Protein AF-A0A6P1WX23-F1 (afdb_monomer_lite)

Secondary structure (DSSP, 8-state):
-HHHHHHH---GGGGHHHHHHHHT--HHHHHHHHHHHHHHHHHHHHHHHHHHHH-TT--EEE----STT--HHHHHHTTEEE-

pLDDT: mean 80.79, std 7.86, range [53.97, 89.56]

Structure (mmCIF, N/CA/C/O backbone):
data_AF-A0A6P1WX23-F1
#
_entry.id   AF-A0A6P1WX23-F1
#
loop_
_atom_site.group_PDB
_atom_site.id
_atom_site.type_symbol
_atom_site.label_atom_id
_atom_site.label_alt_id
_atom_site.label_comp_id
_atom_site.label_asym_id
_atom_site.label_entity_id
_atom_site.label_seq_id
_atom_site.pdbx_PDB_ins_code
_atom_site.Cartn_x
_atom_site.Cartn_y
_atom_site.Cartn_z
_atom_site.occupancy
_atom_site.B_iso_or_equiv
_atom_site.auth_seq_id
_atom_site.auth_comp_id
_atom_site.auth_asym_id
_atom_site.auth_atom_id
_atom_site.pdbx_PDB_model_num
ATOM 1 N N . MET A 1 1 ? -2.096 9.946 -13.002 1.00 53.97 1 MET A N 1
ATOM 2 C CA . MET A 1 1 ? -1.397 8.643 -12.870 1.00 53.97 1 MET A CA 1
ATOM 3 C C . MET A 1 1 ? -2.192 7.698 -11.990 1.00 53.97 1 MET A C 1
ATOM 5 O O . MET A 1 1 ? -2.728 6.741 -12.530 1.00 53.97 1 MET A O 1
ATOM 9 N N . ALA A 1 2 ? -2.371 8.006 -10.700 1.00 55.47 2 ALA A N 1
ATOM 10 C CA . ALA A 1 2 ? -3.246 7.224 -9.825 1.00 55.47 2 ALA A CA 1
ATOM 11 C C . ALA A 1 2 ? -4.688 7.165 -10.353 1.00 55.47 2 ALA A C 1
ATOM 13 O O . ALA A 1 2 ? -5.271 6.097 -10.379 1.00 55.47 2 ALA A O 1
ATOM 14 N N . SER A 1 3 ? -5.210 8.257 -10.925 1.00 57.16 3 SER A N 1
ATOM 15 C CA . SER A 1 3 ? -6.554 8.295 -11.521 1.00 57.16 3 SER A CA 1
ATOM 16 C C . SER A 1 3 ? -6.836 7.204 -12.562 1.00 57.16 3 SER A C 1
ATOM 18 O O . SER A 1 3 ? -7.953 6.721 -12.629 1.00 57.16 3 SER A O 1
ATOM 20 N N . HIS A 1 4 ? -5.864 6.771 -13.369 1.00 62.12 4 HIS A N 1
ATOM 21 C CA . HIS A 1 4 ? -6.120 5.746 -14.393 1.00 62.12 4 HIS A CA 1
ATOM 22 C C . HIS A 1 4 ? -6.091 4.329 -13.819 1.00 62.12 4 HIS A C 1
ATOM 24 O O . HIS A 1 4 ? -6.876 3.482 -14.230 1.00 62.12 4 HIS A O 1
ATOM 30 N N . VAL A 1 5 ? -5.206 4.086 -12.856 1.00 61.72 5 VAL A N 1
ATOM 31 C CA . VAL A 1 5 ? -5.142 2.814 -12.129 1.00 61.72 5 VAL A CA 1
ATOM 32 C C . VAL A 1 5 ? -6.364 2.669 -11.219 1.00 61.72 5 VAL A C 1
ATOM 34 O O . VAL A 1 5 ? -7.015 1.633 -11.218 1.00 61.72 5 VAL A O 1
ATOM 37 N N . MET A 1 6 ? -6.718 3.742 -10.509 1.00 59.69 6 MET A N 1
ATOM 38 C CA . MET A 1 6 ? -7.791 3.778 -9.518 1.00 59.69 6 MET A CA 1
ATOM 39 C C . MET A 1 6 ? -9.185 3.884 -10.127 1.00 59.69 6 MET A C 1
ATOM 41 O O . MET A 1 6 ? -10.062 3.127 -9.739 1.00 59.69 6 MET A O 1
ATOM 45 N N . LEU A 1 7 ? -9.406 4.796 -11.083 1.00 60.44 7 LEU A N 1
ATOM 46 C CA . LEU A 1 7 ? -10.748 5.038 -11.635 1.00 60.44 7 LEU A CA 1
ATOM 47 C C . LEU A 1 7 ? -11.086 4.105 -12.799 1.00 60.44 7 LEU A C 1
ATOM 49 O O . LEU A 1 7 ? -12.257 3.853 -13.046 1.00 60.44 7 LEU A O 1
ATOM 53 N N . ARG A 1 8 ? -10.084 3.617 -13.549 1.00 69.81 8 ARG A N 1
ATOM 54 C CA . ARG A 1 8 ? -10.313 2.731 -14.709 1.00 69.81 8 ARG A CA 1
ATOM 55 C C . ARG A 1 8 ? -9.923 1.272 -14.464 1.00 69.81 8 ARG A C 1
ATOM 57 O O . ARG A 1 8 ? -10.018 0.481 -15.394 1.00 69.81 8 ARG 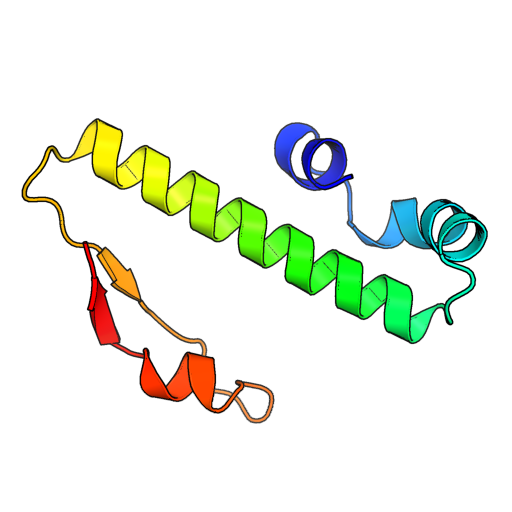A O 1
ATOM 64 N N . GLY A 1 9 ? -9.441 0.921 -13.268 1.00 68.44 9 GLY A N 1
ATOM 65 C CA . GLY A 1 9 ? -9.054 -0.451 -12.915 1.00 68.44 9 GLY A CA 1
ATOM 66 C C . GLY A 1 9 ? -7.912 -1.037 -13.756 1.00 68.44 9 GLY A C 1
ATOM 67 O O . GLY A 1 9 ? -7.767 -2.255 -13.828 1.00 68.44 9 GLY A O 1
ATOM 68 N N . ARG A 1 10 ? -7.113 -0.198 -14.432 1.00 79.19 10 ARG A N 1
ATOM 69 C CA . ARG A 1 10 ? -6.018 -0.669 -15.296 1.00 79.19 10 ARG A CA 1
ATOM 70 C C . ARG A 1 10 ? -4.819 -1.112 -14.472 1.00 79.19 10 ARG A C 1
ATOM 72 O O . ARG A 1 10 ? -4.494 -0.493 -13.456 1.00 79.19 10 ARG A O 1
ATOM 79 N N . HIS A 1 11 ? -4.116 -2.143 -14.941 1.00 79.44 11 HIS A N 1
ATOM 80 C CA . HIS A 1 11 ? -2.985 -2.685 -14.204 1.00 79.44 11 HIS A CA 1
ATOM 81 C C . HIS A 1 11 ? -1.855 -1.636 -14.124 1.00 79.44 11 HIS A C 1
ATOM 83 O O . HIS A 1 11 ? -1.449 -1.098 -15.160 1.00 79.44 11 HIS A O 1
ATOM 89 N N . PRO A 1 12 ? -1.275 -1.351 -12.937 1.00 75.69 12 PRO A N 1
ATOM 90 C CA . PRO A 1 12 ? -0.290 -0.277 -12.768 1.00 75.69 12 PRO A CA 1
ATOM 91 C C . PRO A 1 12 ? 0.891 -0.369 -13.738 1.00 75.69 12 PRO A C 1
ATOM 93 O O . PRO A 1 12 ? 1.396 0.645 -14.217 1.00 75.69 12 PRO A O 1
ATOM 96 N N . TYR A 1 13 ? 1.321 -1.589 -14.072 1.00 82.94 13 TYR A N 1
ATOM 97 C CA . TYR A 1 13 ? 2.475 -1.803 -14.950 1.00 82.94 13 TYR A CA 1
ATOM 98 C C . TYR A 1 13 ? 2.280 -1.338 -16.392 1.00 82.94 13 TYR A C 1
ATOM 100 O O . TYR A 1 13 ? 3.280 -1.110 -17.072 1.00 82.94 13 TYR A O 1
ATOM 108 N N . GLU A 1 14 ? 1.043 -1.142 -16.845 1.00 82.56 14 GLU A N 1
ATOM 109 C CA . GLU A 1 14 ? 0.759 -0.644 -18.194 1.00 82.56 14 GLU A CA 1
ATOM 110 C C . GLU A 1 14 ? 1.339 0.763 -18.417 1.00 82.56 14 GLU A C 1
ATOM 112 O O . G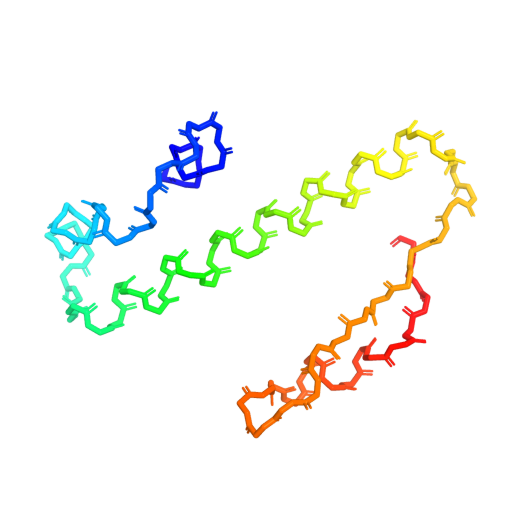LU A 1 14 ? 1.720 1.108 -19.531 1.00 82.56 14 GLU A O 1
ATOM 117 N N . PHE A 1 15 ? 1.509 1.546 -17.347 1.00 80.50 15 PHE A N 1
ATOM 118 C CA . PHE A 1 15 ? 2.035 2.911 -17.412 1.00 80.50 15 PHE A CA 1
ATOM 119 C C . PHE A 1 15 ? 3.559 2.995 -17.242 1.00 80.50 15 PHE A C 1
ATOM 121 O O . PHE A 1 15 ? 4.146 4.062 -17.419 1.00 80.50 15 PHE A O 1
ATOM 128 N N . VAL A 1 16 ? 4.240 1.888 -16.923 1.00 84.06 16 VAL A N 1
ATOM 129 C CA . VAL A 1 16 ? 5.693 1.882 -16.671 1.00 84.06 16 VAL A CA 1
ATOM 130 C C . VAL A 1 16 ? 6.503 2.496 -17.823 1.00 84.06 16 VAL A C 1
ATOM 132 O O . VAL A 1 16 ? 7.381 3.309 -17.526 1.00 84.06 16 VAL A O 1
ATOM 135 N N . PRO A 1 17 ? 6.241 2.192 -19.114 1.00 84.12 17 PRO A N 1
ATOM 136 C CA . PRO A 1 17 ? 7.010 2.773 -20.216 1.00 84.12 17 PRO A CA 1
ATOM 137 C C . PRO A 1 17 ? 6.927 4.303 -20.282 1.00 84.12 17 PRO A C 1
ATOM 139 O O . PRO A 1 17 ? 7.933 4.961 -20.552 1.00 84.12 17 PRO A O 1
ATOM 142 N N . GLU A 1 18 ? 5.753 4.875 -20.011 1.00 83.44 18 GLU A N 1
ATOM 143 C CA . GLU A 1 18 ? 5.524 6.323 -20.047 1.00 83.44 18 GLU A CA 1
ATOM 144 C C . GLU A 1 18 ? 6.197 7.030 -18.869 1.00 83.44 18 GLU A C 1
ATOM 146 O O . GLU A 1 18 ? 6.865 8.052 -19.035 1.00 83.44 18 GLU A O 1
ATOM 151 N N . ILE A 1 19 ? 6.059 6.464 -17.670 1.00 81.44 19 ILE A N 1
ATOM 152 C CA . ILE A 1 19 ? 6.581 7.063 -16.438 1.00 81.44 19 ILE A CA 1
ATOM 153 C C . ILE A 1 19 ? 8.099 6.988 -16.402 1.00 81.44 19 ILE A C 1
ATOM 155 O O . ILE A 1 19 ? 8.753 7.961 -16.031 1.00 81.44 19 ILE A O 1
ATOM 159 N N . ARG A 1 20 ? 8.667 5.867 -16.857 1.00 83.56 20 ARG A N 1
ATOM 160 C CA . ARG A 1 20 ? 10.116 5.690 -16.956 1.00 83.56 20 ARG A CA 1
ATOM 161 C C . ARG A 1 20 ? 10.754 6.793 -17.797 1.00 83.56 20 ARG A C 1
ATOM 163 O O . ARG A 1 20 ? 11.769 7.349 -17.392 1.00 83.56 20 ARG A O 1
ATOM 170 N N . LYS A 1 21 ? 10.149 7.122 -18.946 1.00 85.00 21 LYS A N 1
ATOM 171 C CA . LYS A 1 21 ? 10.632 8.188 -19.839 1.00 85.00 21 LYS A CA 1
ATOM 172 C C . LYS A 1 21 ? 10.578 9.561 -19.167 1.00 85.00 21 LYS A C 1
ATOM 174 O O . LYS A 1 21 ? 11.531 10.318 -19.283 1.00 85.00 21 LYS A O 1
ATOM 179 N N . LYS A 1 22 ? 9.495 9.865 -18.444 1.00 84.81 22 LYS A N 1
ATOM 180 C C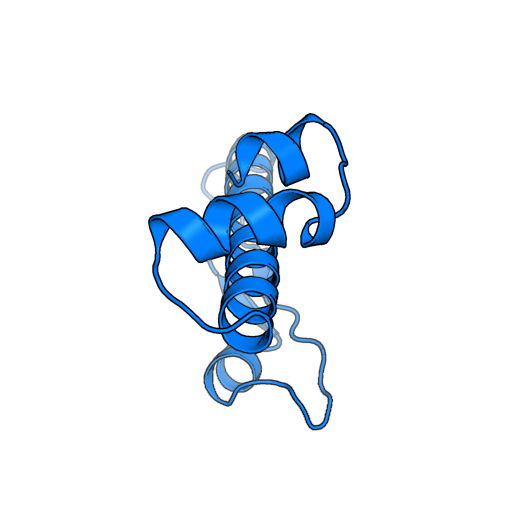A . LYS A 1 22 ? 9.321 11.161 -17.765 1.00 84.81 22 LYS A CA 1
ATOM 181 C C . LYS A 1 22 ? 10.241 11.337 -16.557 1.00 84.81 22 LYS A C 1
ATOM 183 O O . LYS A 1 22 ? 10.764 12.422 -16.353 1.00 84.81 22 LYS A O 1
ATOM 188 N N . GLN A 1 23 ? 10.422 10.288 -15.758 1.00 81.62 23 GLN A N 1
ATOM 189 C CA . GLN A 1 23 ? 11.171 10.364 -14.500 1.00 81.62 23 GLN A CA 1
ATOM 190 C C . GLN A 1 23 ? 12.637 9.934 -14.616 1.00 81.62 23 GLN A C 1
ATOM 192 O O . GLN A 1 23 ? 13.359 10.016 -13.629 1.00 81.62 23 GLN A O 1
ATOM 197 N N . GLN A 1 24 ? 13.076 9.462 -15.788 1.00 88.31 24 GLN A N 1
ATOM 198 C CA . GLN A 1 24 ? 14.445 8.984 -16.030 1.00 88.31 24 GLN A CA 1
ATOM 199 C C . GLN A 1 24 ? 14.908 7.942 -14.991 1.00 88.31 24 GLN A C 1
ATOM 201 O O . GLN A 1 24 ? 16.045 7.941 -14.531 1.00 88.31 24 GLN A O 1
ATOM 206 N N . GLN A 1 25 ? 13.999 7.047 -14.597 1.00 86.31 25 GLN A N 1
ATOM 207 C CA . GLN A 1 25 ? 14.236 6.006 -13.592 1.00 86.31 25 GLN A CA 1
ATOM 208 C C . GLN A 1 25 ? 14.389 4.621 -14.229 1.00 86.31 25 GLN A C 1
ATOM 210 O O . GLN A 1 25 ? 14.096 4.411 -15.405 1.00 86.31 25 GLN A O 1
ATOM 215 N N . THR A 1 26 ? 14.820 3.634 -13.442 1.00 89.56 26 THR A N 1
ATOM 216 C CA . THR A 1 26 ? 14.824 2.230 -13.877 1.00 89.56 26 THR A CA 1
ATOM 217 C C . THR A 1 26 ? 13.405 1.653 -13.896 1.00 89.56 26 THR A C 1
ATOM 219 O O . THR A 1 26 ? 12.528 2.081 -13.145 1.00 89.56 26 THR A O 1
ATOM 222 N N . VAL A 1 27 ? 13.179 0.612 -14.707 1.00 86.62 27 VAL A N 1
ATOM 223 C CA . VAL A 1 27 ? 11.896 -0.123 -14.749 1.00 86.62 27 VAL A CA 1
ATOM 224 C C . VAL A 1 27 ? 11.494 -0.621 -13.355 1.00 86.62 27 VAL A C 1
ATOM 226 O O . VAL A 1 27 ? 10.323 -0.547 -12.987 1.00 86.62 27 VAL A O 1
ATOM 229 N N . ALA A 1 28 ? 12.460 -1.111 -12.573 1.00 86.38 28 ALA A N 1
ATOM 230 C CA . ALA A 1 28 ? 12.224 -1.608 -11.223 1.00 86.38 28 ALA A CA 1
ATOM 231 C C . ALA A 1 28 ? 11.749 -0.496 -10.274 1.00 86.38 28 ALA A C 1
ATOM 233 O O . ALA A 1 28 ? 10.750 -0.677 -9.577 1.00 86.38 28 ALA A O 1
ATOM 234 N N . ASN A 1 29 ? 12.407 0.668 -10.292 1.00 84.62 29 ASN A N 1
ATOM 235 C CA . ASN A 1 29 ? 12.019 1.811 -9.461 1.00 84.62 29 ASN A CA 1
ATOM 236 C C . ASN A 1 29 ? 10.636 2.336 -9.851 1.00 84.62 29 ASN A C 1
ATOM 238 O O . ASN A 1 29 ? 9.798 2.559 -8.982 1.00 84.62 29 ASN A O 1
ATOM 242 N N . THR A 1 30 ? 10.358 2.451 -11.152 1.00 86.88 30 THR A N 1
ATOM 243 C CA . THR A 1 30 ? 9.049 2.892 -11.644 1.00 86.88 30 THR A CA 1
ATOM 244 C C . THR A 1 30 ? 7.925 1.940 -11.229 1.00 86.88 30 THR A C 1
ATOM 246 O O . THR A 1 30 ? 6.875 2.399 -10.787 1.00 86.88 30 THR A O 1
ATOM 249 N N . LYS A 1 31 ? 8.137 0.616 -11.312 1.00 84.81 31 LYS A N 1
ATOM 250 C CA . LYS A 1 31 ? 7.157 -0.379 -10.839 1.00 84.81 31 LYS A CA 1
ATOM 251 C C . LYS A 1 31 ? 6.878 -0.239 -9.344 1.00 84.81 31 LYS A C 1
ATOM 253 O O . LYS A 1 31 ? 5.717 -0.245 -8.945 1.00 84.81 31 LYS A O 1
ATOM 258 N N . ARG A 1 32 ? 7.929 -0.095 -8.529 1.00 84.81 32 ARG A N 1
ATOM 259 C CA . ARG A 1 32 ? 7.792 0.091 -7.077 1.00 84.81 32 ARG A CA 1
ATOM 260 C C . ARG A 1 32 ? 7.010 1.359 -6.756 1.00 84.81 32 ARG A C 1
ATOM 262 O O . ARG A 1 32 ? 6.056 1.275 -5.995 1.00 84.81 32 ARG A O 1
ATOM 269 N N . LEU A 1 33 ? 7.363 2.477 -7.393 1.00 85.31 33 LEU A N 1
ATOM 270 C CA . LEU A 1 33 ? 6.693 3.764 -7.205 1.00 85.31 33 LEU A CA 1
ATOM 271 C C . LEU A 1 33 ? 5.202 3.687 -7.548 1.00 85.31 33 LEU A C 1
ATOM 273 O O . LEU A 1 33 ? 4.362 4.169 -6.796 1.00 85.31 33 LEU A O 1
ATOM 277 N N . LEU A 1 34 ? 4.870 3.053 -8.672 1.00 83.81 34 LEU A N 1
ATOM 278 C CA . LEU A 1 34 ? 3.489 2.879 -9.111 1.00 83.81 34 LEU A CA 1
ATOM 279 C C . LEU A 1 34 ? 2.654 2.064 -8.124 1.00 83.81 34 LEU A C 1
ATOM 281 O O . LEU A 1 34 ? 1.521 2.438 -7.843 1.00 83.81 34 LEU A O 1
ATOM 285 N N . ILE A 1 35 ? 3.207 0.968 -7.599 1.00 82.38 35 ILE A N 1
ATOM 286 C CA . ILE A 1 35 ? 2.517 0.134 -6.608 1.00 82.38 35 ILE A CA 1
ATOM 287 C C . ILE A 1 35 ? 2.296 0.916 -5.316 1.00 82.38 35 ILE A C 1
ATOM 289 O O . ILE A 1 35 ? 1.190 0.906 -4.785 1.00 82.38 35 ILE A O 1
ATOM 293 N N . THR A 1 36 ? 3.328 1.601 -4.816 1.00 81.94 36 THR A N 1
ATOM 294 C CA . THR A 1 36 ? 3.222 2.349 -3.557 1.00 81.94 36 THR A CA 1
ATOM 295 C C . THR A 1 36 ? 2.258 3.519 -3.672 1.00 81.94 36 THR A C 1
ATOM 297 O O . THR A 1 36 ? 1.487 3.755 -2.751 1.00 81.94 36 THR A O 1
ATOM 300 N N . GLU A 1 37 ? 2.263 4.222 -4.804 1.00 83.69 37 GLU A N 1
ATOM 301 C CA . GLU A 1 37 ? 1.379 5.366 -5.015 1.00 83.69 37 GLU A CA 1
ATOM 302 C C . GLU A 1 37 ? -0.067 4.931 -5.243 1.00 83.69 37 GLU A C 1
ATOM 304 O O . GLU A 1 37 ? -0.981 5.548 -4.705 1.00 83.69 37 GLU A O 1
ATOM 309 N N . ALA A 1 38 ? -0.286 3.837 -5.982 1.00 83.31 38 ALA A N 1
ATOM 310 C CA . ALA A 1 38 ? -1.611 3.245 -6.095 1.00 83.31 38 ALA A CA 1
ATOM 311 C C . ALA A 1 38 ? -2.133 2.867 -4.706 1.00 83.31 38 ALA A C 1
ATOM 313 O O . ALA A 1 38 ? -3.184 3.366 -4.324 1.00 83.31 38 ALA A O 1
ATOM 314 N N . ALA A 1 39 ? -1.369 2.086 -3.931 1.00 82.19 39 ALA A N 1
ATOM 315 C CA . ALA A 1 39 ? -1.729 1.689 -2.570 1.00 82.19 39 ALA A CA 1
ATOM 316 C C . ALA A 1 39 ? -2.066 2.898 -1.680 1.00 82.19 39 ALA A C 1
ATOM 318 O O . ALA A 1 39 ? -3.120 2.908 -1.053 1.00 82.19 39 ALA A O 1
ATOM 319 N N . ARG A 1 40 ? -1.225 3.944 -1.686 1.00 85.06 40 ARG A N 1
ATOM 320 C CA . ARG A 1 40 ? -1.457 5.183 -0.925 1.00 85.06 40 ARG A CA 1
ATOM 321 C C . ARG A 1 40 ? -2.799 5.822 -1.281 1.00 85.06 40 ARG A C 1
ATOM 323 O O . ARG A 1 40 ? -3.585 6.116 -0.386 1.00 85.06 40 ARG A O 1
ATOM 330 N N . VAL A 1 41 ? -3.080 5.993 -2.573 1.00 85.44 41 VAL A N 1
ATOM 331 C CA . VAL A 1 41 ? -4.322 6.625 -3.038 1.00 85.44 41 VAL A CA 1
ATOM 332 C C . VAL A 1 41 ? -5.551 5.766 -2.732 1.00 85.44 41 VAL A C 1
ATOM 334 O O . VAL A 1 41 ? -6.587 6.330 -2.390 1.00 85.44 41 VAL A O 1
ATOM 337 N N . GLN A 1 42 ? -5.471 4.427 -2.801 1.00 83.44 42 GLN A N 1
ATOM 338 C CA . GLN A 1 42 ? -6.611 3.583 -2.392 1.00 83.44 42 GLN A CA 1
ATOM 339 C C . GLN A 1 42 ? -6.891 3.735 -0.901 1.00 83.44 42 GLN A C 1
ATOM 341 O O . GLN A 1 42 ? -8.044 3.912 -0.525 1.00 83.44 42 GLN A O 1
ATOM 346 N N . THR A 1 43 ? -5.849 3.700 -0.068 1.00 82.75 43 THR A N 1
ATOM 347 C CA . THR A 1 43 ? -5.998 3.843 1.383 1.00 82.75 43 THR A CA 1
ATOM 348 C C . THR A 1 43 ? -6.564 5.211 1.757 1.00 82.75 43 THR A C 1
ATOM 350 O O . THR A 1 43 ? -7.456 5.288 2.594 1.00 82.75 43 THR A O 1
ATOM 353 N N . GLU A 1 44 ? -6.101 6.291 1.123 1.00 85.44 44 GLU A N 1
ATOM 354 C CA . GLU A 1 44 ? -6.644 7.636 1.359 1.00 85.44 44 GLU A CA 1
ATOM 355 C C . GLU A 1 44 ? -8.102 7.754 0.912 1.00 85.44 44 GLU A C 1
ATOM 357 O O . GLU A 1 44 ? -8.923 8.276 1.661 1.00 85.44 44 GLU A O 1
ATOM 362 N N . ALA A 1 45 ? -8.450 7.219 -0.262 1.00 85.69 45 ALA A N 1
ATOM 363 C CA . ALA A 1 45 ? -9.829 7.218 -0.741 1.00 85.69 45 ALA A CA 1
ATOM 364 C C . ALA A 1 45 ? -10.760 6.422 0.189 1.00 85.69 45 ALA A C 1
ATOM 366 O O . ALA A 1 45 ? -11.855 6.882 0.499 1.00 85.69 45 ALA A O 1
ATOM 367 N N . GLN A 1 46 ? -10.312 5.258 0.672 1.00 83.19 46 GLN A N 1
ATOM 368 C CA . GLN A 1 46 ? -11.050 4.463 1.656 1.00 83.19 46 GLN A CA 1
ATOM 369 C C . GLN A 1 46 ? -11.224 5.222 2.971 1.00 83.19 46 GLN A C 1
ATOM 371 O O . GLN A 1 46 ? -12.331 5.259 3.496 1.00 83.19 46 GLN A O 1
ATOM 376 N N . LYS A 1 47 ? -10.164 5.870 3.476 1.00 82.56 47 LYS A N 1
ATOM 377 C CA . LYS A 1 47 ? -10.241 6.695 4.687 1.00 82.56 47 LYS A CA 1
ATOM 378 C C . LYS A 1 47 ? -11.286 7.799 4.537 1.00 82.56 47 LYS A C 1
ATOM 380 O O . LYS A 1 47 ? -12.148 7.919 5.400 1.00 82.56 47 LYS A O 1
ATOM 385 N N . MET A 1 48 ? -11.227 8.580 3.454 1.00 85.50 48 MET A N 1
ATOM 386 C CA . MET A 1 48 ? -12.190 9.668 3.241 1.00 85.50 48 MET A CA 1
ATOM 387 C C . MET A 1 48 ? -13.620 9.135 3.156 1.00 85.50 48 MET A C 1
ATOM 389 O O . MET A 1 48 ? -14.502 9.659 3.824 1.00 85.50 48 MET A O 1
ATOM 393 N N . HIS A 1 49 ? -13.830 8.043 2.419 1.00 84.94 49 HIS A N 1
ATOM 394 C CA . HIS A 1 49 ? -15.149 7.432 2.305 1.00 84.94 49 HIS A CA 1
ATOM 395 C C . HIS A 1 49 ? -15.701 6.943 3.654 1.00 84.94 49 HIS A C 1
ATOM 397 O O . HIS A 1 49 ? -16.882 7.142 3.944 1.00 84.94 49 HIS A O 1
ATOM 403 N N . TYR A 1 50 ? -14.864 6.323 4.493 1.00 79.50 50 TYR A N 1
ATOM 404 C CA . TYR A 1 50 ? -15.289 5.874 5.819 1.00 79.50 50 TYR A CA 1
ATOM 405 C C . TYR A 1 50 ? -15.646 7.043 6.735 1.00 79.50 50 TYR A C 1
ATOM 407 O O . TYR A 1 50 ? -16.695 6.988 7.369 1.00 79.50 50 TYR A O 1
ATOM 415 N N . LEU A 1 51 ? -14.843 8.110 6.750 1.00 80.12 51 LEU A N 1
ATOM 416 C CA . LEU A 1 51 ? -15.140 9.311 7.538 1.00 80.12 51 LEU A CA 1
ATOM 417 C C . LEU A 1 51 ? -16.445 9.986 7.086 1.00 80.12 51 LEU A C 1
ATOM 419 O O . LEU A 1 51 ? -17.281 10.323 7.917 1.00 80.12 51 LEU A O 1
ATOM 423 N N . GLU A 1 52 ? -16.670 10.106 5.774 1.00 84.81 52 GLU A N 1
ATOM 424 C CA . GLU A 1 52 ? -17.913 10.667 5.221 1.00 84.81 52 GLU A CA 1
ATOM 425 C C . GLU A 1 52 ? -19.155 9.832 5.572 1.00 84.81 52 GLU A C 1
ATOM 427 O O . GLU A 1 52 ? -20.237 10.383 5.763 1.00 84.81 52 GLU A O 1
ATOM 432 N N . THR A 1 53 ? -19.017 8.505 5.650 1.00 83.69 53 THR A N 1
ATOM 433 C CA . THR A 1 53 ? -20.158 7.595 5.851 1.00 83.69 53 THR A CA 1
ATOM 434 C C . THR A 1 53 ? -20.453 7.329 7.330 1.00 83.69 53 THR A C 1
ATOM 436 O O . THR A 1 53 ? -21.604 7.085 7.687 1.00 83.69 53 THR A O 1
ATOM 439 N N . MET A 1 54 ? -19.434 7.343 8.195 1.00 79.25 54 MET A N 1
ATOM 440 C CA . MET A 1 54 ? -19.546 6.947 9.606 1.00 79.25 54 MET A CA 1
ATOM 441 C C . MET A 1 54 ? -19.610 8.131 10.592 1.00 79.25 54 MET A C 1
ATOM 443 O O . MET A 1 54 ? -19.929 7.908 11.758 1.00 79.25 54 MET A O 1
ATOM 447 N N . GLY A 1 55 ? -19.384 9.372 10.138 1.00 76.44 55 GLY A N 1
ATOM 448 C CA . GLY A 1 55 ? -19.470 10.593 10.955 1.00 76.44 55 GLY A CA 1
ATOM 449 C C . GLY A 1 55 ? -18.174 10.954 11.698 1.00 76.44 55 GLY A C 1
ATOM 450 O O . GLY A 1 55 ? -17.186 10.228 11.635 1.00 76.44 55 GLY A O 1
ATOM 451 N N . ASP A 1 56 ? -18.175 12.085 12.414 1.00 74.44 56 ASP A N 1
ATOM 452 C CA . ASP A 1 56 ? -16.964 12.692 13.011 1.00 74.44 56 ASP A CA 1
ATOM 453 C C . ASP A 1 56 ? -16.295 11.851 14.120 1.00 74.44 56 ASP A C 1
ATOM 455 O O . ASP A 1 56 ? -15.105 12.012 14.396 1.00 74.44 56 ASP A O 1
ATOM 459 N N . ASP A 1 57 ? -17.039 10.932 14.742 1.00 76.50 57 ASP A N 1
ATOM 460 C CA . ASP A 1 57 ? -16.527 10.016 15.773 1.00 76.50 57 ASP A CA 1
ATOM 461 C C . ASP A 1 57 ? -16.016 8.684 15.202 1.00 76.50 57 ASP A C 1
ATOM 463 O O . ASP A 1 57 ? -15.650 7.778 15.955 1.00 76.50 57 ASP A O 1
ATOM 467 N N . ALA A 1 58 ? -15.986 8.542 13.876 1.00 75.88 58 ALA A N 1
ATOM 468 C CA . ALA A 1 58 ? -15.528 7.326 13.232 1.00 75.88 58 ALA A CA 1
ATOM 469 C C . ALA A 1 58 ? -14.018 7.126 13.403 1.00 75.88 58 ALA A C 1
ATOM 471 O O . ALA A 1 58 ? -13.201 7.992 13.090 1.00 75.88 58 ALA A O 1
ATOM 472 N N . GLU A 1 59 ? -13.645 5.930 13.848 1.00 78.62 59 GLU A N 1
ATOM 473 C CA . GLU A 1 59 ? -12.263 5.468 13.898 1.00 78.62 59 GLU A CA 1
ATOM 474 C C . GLU A 1 59 ? -12.082 4.310 12.916 1.00 78.62 59 GLU A C 1
ATOM 476 O O . GLU A 1 59 ? -12.963 3.463 12.758 1.00 78.62 59 GLU A O 1
ATOM 481 N N . TYR A 1 60 ? -10.926 4.250 12.259 1.00 77.75 60 TYR A N 1
ATOM 482 C CA . TYR A 1 60 ? -10.548 3.134 11.397 1.00 77.75 60 TYR A CA 1
ATOM 483 C C . TYR A 1 60 ? -9.339 2.396 11.972 1.00 77.75 60 TYR A C 1
ATOM 485 O O . TYR A 1 60 ? -8.375 2.999 12.447 1.00 77.75 60 TYR A O 1
ATOM 493 N N . GLU A 1 61 ? -9.373 1.066 11.911 1.00 85.88 61 GLU A N 1
ATOM 494 C CA . GLU A 1 61 ? -8.245 0.225 12.303 1.00 85.88 61 GLU A CA 1
ATOM 495 C C . GLU A 1 61 ? -7.265 0.082 11.134 1.00 85.88 61 GLU A C 1
ATOM 497 O O . GLU A 1 61 ? -7.626 -0.331 10.028 1.00 85.88 61 GLU A O 1
ATOM 502 N N . PHE A 1 62 ? -5.992 0.389 11.373 1.00 84.31 62 PHE A N 1
ATOM 503 C CA . PHE A 1 62 ? -4.940 0.115 10.404 1.00 84.31 62 PH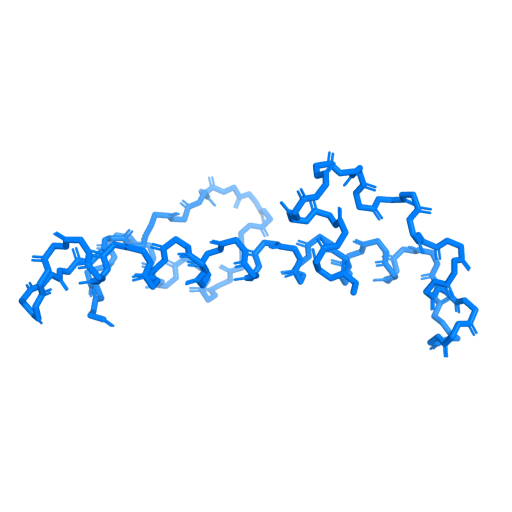E A CA 1
ATOM 504 C C . PHE A 1 62 ? -4.492 -1.348 10.502 1.00 84.31 62 PHE A C 1
ATOM 506 O O . PHE A 1 62 ? -3.763 -1.724 11.418 1.00 84.31 62 PHE A O 1
ATOM 513 N N . VAL A 1 63 ? -4.874 -2.177 9.529 1.00 85.31 63 VAL A N 1
ATOM 514 C CA . VAL A 1 63 ? -4.455 -3.587 9.462 1.00 85.31 63 VAL A CA 1
ATOM 515 C C . VAL A 1 63 ? -3.287 -3.741 8.492 1.00 85.31 63 VAL A C 1
ATOM 517 O O . VAL A 1 63 ? -3.438 -3.601 7.275 1.00 85.31 63 VAL A O 1
ATOM 520 N N . ALA A 1 64 ? -2.101 -4.059 9.013 1.00 85.00 64 ALA A N 1
ATOM 521 C CA . ALA A 1 64 ? -0.931 -4.303 8.183 1.00 85.00 64 ALA A CA 1
ATOM 522 C C . ALA A 1 64 ? -0.829 -5.789 7.828 1.00 85.00 64 ALA A C 1
ATOM 524 O O . ALA A 1 64 ? -0.826 -6.662 8.695 1.00 85.00 64 ALA A O 1
ATOM 525 N N . LYS A 1 65 ? -0.615 -6.108 6.547 1.00 82.88 65 LYS A N 1
ATOM 526 C CA . LYS A 1 65 ? -0.196 -7.464 6.175 1.00 82.88 65 LYS A CA 1
ATOM 527 C C . LYS A 1 65 ? 1.180 -7.737 6.786 1.00 82.88 65 LYS A C 1
ATOM 529 O O . LYS A 1 65 ? 2.142 -7.057 6.430 1.00 82.88 65 LYS A O 1
ATOM 534 N N . ARG A 1 66 ? 1.276 -8.717 7.691 1.00 81.12 66 ARG A N 1
ATOM 535 C CA . ARG A 1 66 ? 2.521 -9.126 8.362 1.00 81.12 66 ARG A CA 1
ATOM 536 C C . ARG A 1 66 ? 3.238 -10.204 7.556 1.00 81.12 66 ARG A C 1
ATOM 538 O O . ARG A 1 66 ? 2.993 -11.390 7.738 1.00 81.12 66 ARG A O 1
ATOM 545 N N . ASP A 1 67 ? 4.133 -9.780 6.681 1.00 86.50 67 ASP A N 1
ATOM 546 C CA . ASP A 1 67 ? 5.061 -10.643 5.964 1.00 86.50 67 ASP A CA 1
ATOM 547 C C . ASP A 1 67 ? 6.511 -10.142 6.120 1.00 86.50 67 ASP A C 1
ATOM 549 O O . ASP A 1 67 ? 6.811 -9.167 6.828 1.00 86.50 67 ASP A O 1
ATOM 553 N N . GLU A 1 68 ? 7.447 -10.843 5.483 1.00 85.31 68 GLU A N 1
ATOM 554 C CA . GLU A 1 68 ? 8.872 -10.488 5.494 1.00 85.31 68 GLU A CA 1
ATOM 555 C C . GLU A 1 68 ? 9.140 -9.114 4.860 1.00 85.31 68 GLU A C 1
ATOM 557 O O . GLU A 1 68 ? 10.121 -8.451 5.199 1.00 85.31 68 GLU A O 1
ATOM 562 N N . LYS A 1 69 ? 8.246 -8.654 3.979 1.00 80.00 69 LYS A N 1
ATOM 563 C CA . LYS A 1 69 ? 8.383 -7.426 3.190 1.00 80.00 69 LYS A CA 1
ATOM 564 C C . LYS A 1 69 ? 7.675 -6.228 3.828 1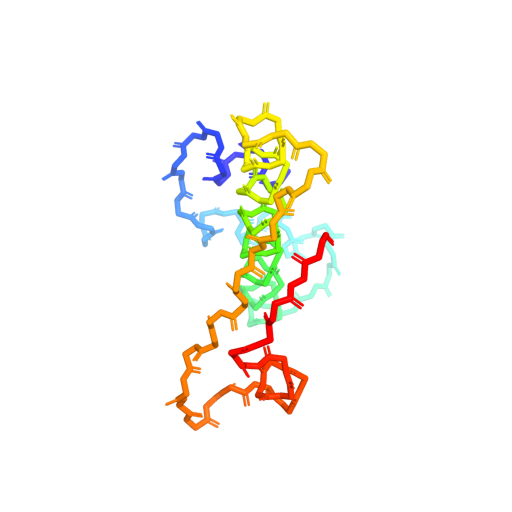.00 80.00 69 LYS A C 1
ATOM 566 O O . LYS A 1 69 ? 7.847 -5.107 3.344 1.00 80.00 69 LYS A O 1
ATOM 571 N N . THR A 1 70 ? 6.923 -6.416 4.913 1.00 80.12 70 THR A N 1
ATOM 572 C CA . THR A 1 70 ? 6.270 -5.321 5.640 1.00 80.12 70 THR A CA 1
ATOM 573 C C . THR A 1 70 ? 7.295 -4.324 6.175 1.00 80.12 70 THR A C 1
ATOM 575 O O . THR A 1 70 ? 8.257 -4.688 6.858 1.00 80.12 70 THR A O 1
ATOM 578 N N . SER A 1 71 ? 7.068 -3.036 5.921 1.00 82.69 71 SER A N 1
ATOM 579 C CA . SER A 1 71 ? 7.931 -1.977 6.447 1.00 82.69 71 SER A CA 1
ATOM 580 C C . SER A 1 71 ? 7.826 -1.867 7.977 1.00 82.69 71 SER A C 1
ATOM 582 O O . SER A 1 71 ? 6.787 -2.175 8.565 1.00 82.69 71 SER A O 1
ATOM 584 N N . LYS A 1 72 ? 8.888 -1.379 8.640 1.00 86.50 72 LYS A N 1
ATOM 585 C CA . LYS A 1 72 ? 8.864 -1.092 10.091 1.00 86.50 72 LYS A CA 1
ATOM 586 C C . LYS A 1 72 ? 7.730 -0.129 10.466 1.00 86.50 72 LYS A C 1
ATOM 588 O O . LYS A 1 72 ? 7.112 -0.307 11.507 1.00 86.50 72 LYS A O 1
ATOM 593 N N . ILE A 1 73 ? 7.445 0.842 9.595 1.00 85.06 73 ILE A N 1
ATOM 594 C CA . ILE A 1 73 ? 6.373 1.826 9.776 1.00 85.06 73 ILE A CA 1
ATOM 595 C C . ILE A 1 73 ? 5.017 1.119 9.766 1.00 85.06 73 ILE A C 1
ATOM 597 O O . ILE A 1 73 ? 4.277 1.207 10.736 1.00 85.06 73 ILE A O 1
ATOM 601 N N . SER A 1 74 ? 4.717 0.341 8.725 1.00 82.69 74 SER A N 1
ATOM 602 C CA . SER A 1 74 ? 3.446 -0.387 8.633 1.00 82.69 74 SER A CA 1
ATOM 603 C C . SER A 1 74 ? 3.256 -1.357 9.805 1.00 82.69 74 SER A C 1
ATOM 605 O O . SER A 1 74 ? 2.159 -1.448 10.335 1.00 82.69 74 SER A O 1
ATOM 607 N N . ARG A 1 75 ? 4.322 -2.024 10.276 1.00 86.62 75 ARG A N 1
ATOM 608 C CA . ARG A 1 75 ? 4.256 -2.868 11.486 1.00 86.62 75 ARG A CA 1
ATOM 609 C C . ARG A 1 75 ? 3.963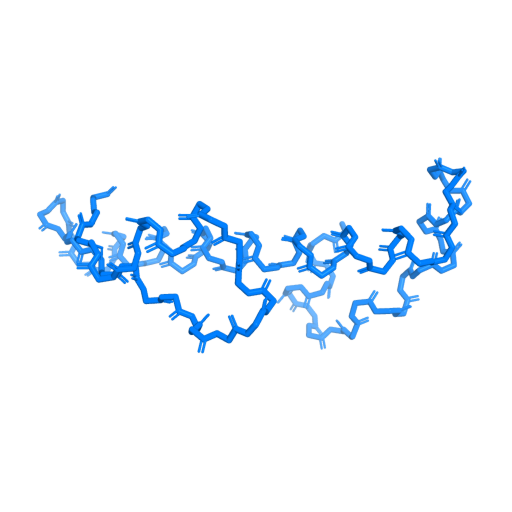 -2.072 12.756 1.00 86.62 75 ARG A C 1
ATOM 611 O O . ARG A 1 75 ? 3.275 -2.577 13.629 1.00 86.62 75 ARG A O 1
ATOM 618 N N . HIS A 1 76 ? 4.498 -0.859 12.878 1.00 88.12 76 HIS A N 1
ATOM 619 C CA . HIS A 1 76 ? 4.261 -0.003 14.040 1.00 88.12 76 HIS A CA 1
ATOM 620 C C . HIS A 1 76 ? 2.803 0.466 14.139 1.00 88.12 76 HIS A C 1
ATOM 622 O O . HIS A 1 76 ? 2.310 0.684 15.244 1.00 88.12 76 HIS A O 1
ATOM 628 N N . TYR A 1 77 ? 2.131 0.637 13.000 1.00 86.06 77 TYR A N 1
ATOM 629 C CA . TYR A 1 77 ? 0.729 1.053 12.947 1.00 86.06 77 TYR A CA 1
ATOM 630 C C . TYR A 1 77 ? -0.266 -0.113 12.947 1.00 86.06 77 TYR A C 1
ATOM 632 O O . TYR A 1 77 ? -1.461 0.136 13.034 1.00 86.06 77 TYR A O 1
ATOM 640 N N . ASP A 1 78 ? 0.201 -1.362 12.875 1.00 88.88 78 ASP A N 1
ATOM 641 C CA . ASP A 1 78 ? -0.661 -2.547 12.854 1.00 88.88 78 ASP A CA 1
ATOM 642 C C . ASP A 1 78 ? -1.585 -2.596 14.083 1.00 88.88 78 ASP A C 1
ATOM 644 O O . ASP A 1 78 ? -1.115 -2.498 15.219 1.00 88.88 78 ASP A O 1
ATOM 648 N N . LYS A 1 79 ? -2.889 -2.757 13.838 1.00 88.50 79 LYS A N 1
ATOM 649 C CA . LYS A 1 79 ? -3.978 -2.787 14.829 1.00 88.50 79 LYS A CA 1
ATOM 650 C C . LYS A 1 79 ? -4.162 -1.504 15.641 1.00 88.50 79 LYS A C 1
ATOM 652 O O . LYS A 1 79 ? -4.732 -1.530 16.731 1.00 88.50 79 LYS A O 1
ATOM 657 N N . LYS A 1 80 ? -3.656 -0.370 15.151 1.00 89.06 80 LYS A N 1
ATOM 658 C CA . LYS A 1 80 ? -3.948 0.932 15.758 1.00 89.06 80 LYS A CA 1
ATOM 659 C C . LYS A 1 80 ? -5.242 1.500 15.195 1.00 89.06 80 LYS A C 1
ATOM 661 O O . LYS A 1 80 ? -5.428 1.511 13.980 1.00 89.06 80 LYS A O 1
ATOM 666 N N . PHE A 1 81 ? -6.073 2.029 16.084 1.00 85.00 81 PHE A N 1
ATOM 667 C CA . PHE A 1 81 ? -7.220 2.853 15.729 1.00 85.00 81 PHE A CA 1
ATOM 668 C C . PHE A 1 81 ? -6.747 4.278 15.447 1.00 85.00 81 PHE A C 1
ATOM 670 O O . PHE A 1 81 ? -5.917 4.833 16.174 1.00 85.00 81 PHE A O 1
ATOM 677 N N . LEU A 1 82 ? -7.214 4.831 14.337 1.00 78.50 82 LEU A N 1
ATOM 678 C CA . LEU A 1 82 ? -6.873 6.158 13.849 1.00 78.50 82 LEU A CA 1
ATOM 679 C C . LEU A 1 82 ? -8.168 6.911 13.530 1.00 78.50 82 LEU A C 1
ATOM 681 O O . LEU A 1 82 ? -9.144 6.301 13.101 1.00 78.50 82 LEU A O 1
ATOM 685 N N . LYS A 1 83 ? -8.137 8.233 13.709 1.00 72.00 83 LYS A N 1
ATOM 686 C CA . LYS A 1 83 ? -9.150 9.169 13.206 1.00 72.00 83 LYS A CA 1
ATOM 687 C C . LYS A 1 83 ? -8.695 9.736 11.860 1.00 72.00 83 LYS A C 1
ATOM 689 O O . LYS A 1 83 ? -7.478 9.992 11.676 1.00 72.00 83 LYS A O 1
#

Radius of gyration: 15.47 Å; chains: 1; bounding box: 35×23×36 Å

Foldseek 3Di:
DLCCCPVVVDDLLVCLVVVCVVVVDDSVVSVVVSVVVNVVVVVVVVVVVQCVVVDPPDWDFLAADDDPPTDPVSVVRHRDIDD

Sequence (83 aa):
MASHVMLRGRHPYEFVPEIRKKQQQTVANTKRLLITEAARVQTEAQKMHYLETMGDDAEYEFVAKRDEKTSKISRHYDKKFLK